Protein AF-A0A4Q3IJC5-F1 (afdb_monomer)

Solvent-accessible surface area (backbone atoms only — not comparable to full-atom values): 8667 Å² total; per-residue (Å²): 120,67,42,82,76,71,72,52,84,83,39,67,46,69,37,67,93,19,54,52,70,57,96,91,36,74,48,54,86,82,50,49,87,72,32,76,29,25,37,24,44,77,55,85,8,51,46,84,46,76,91,74,58,50,56,72,54,31,48,29,20,67,59,51,82,53,52,20,68,56,54,43,48,51,51,50,53,11,54,77,64,74,35,49,65,37,80,45,73,75,27,71,61,52,94,57,57,19,28,44,53,64,26,51,46,49,36,52,51,53,48,65,78,37,53,94,78,45,90,86,75,56,69,62,62,53,46,53,50,51,54,50,52,54,60,70,68,51,75,80,78,77,72,81,75,80,131

Mean predicted aligned error: 5.15 Å

Radius of gyration: 17.82 Å; Cα contacts (8 Å, |Δi|>4): 210; chains: 1; bounding box: 38×37×61 Å

Secondary structure (DSSP, 8-state):
--HHHH------EE-GGG--EETTEE-HHHHGGG-S-EE-S-S--B-S-SSS--TTSB--B---S--HHHHHHHHHHHHHHT--B-B--SEESSSSSEE-HHHHHHHHHHHHHTTTT-----HHHHHHHHHHHHHHHSPPPPPPPP-

Sequence (147 aa):
MLTAIDGRAERTYTAPCGDTQAGGRDYLPGVRAAFVAIKAGSGSGVVEAMDRLDPYAVPVFAPSGVSGAQLIAIVKQAAQQGTMVNFTFHGIGGDYLDVSSQAHEELLRFLAENRRLFWTDTFLNIMRHVRREQARLKPASTPPGIP

pLDDT: mean 92.73, std 9.64, range [51.47, 98.81]

Nearest PDB structures (foldseek):
  3tox-assembly3_F  TM=3.211E-01  e=4.452E+00  Sinorhizobium meliloti 1021

Structure (mmCIF, N/CA/C/O backbone):
data_AF-A0A4Q3IJC5-F1
#
_entry.id   AF-A0A4Q3IJC5-F1
#
loop_
_atom_site.group_PDB
_atom_site.id
_atom_site.type_symbol
_atom_site.label_atom_id
_atom_site.label_alt_id
_atom_site.label_comp_id
_atom_site.label_asym_id
_atom_site.label_entity_id
_atom_site.label_seq_id
_atom_site.pdbx_PDB_ins_code
_atom_site.Cartn_x
_atom_site.Cartn_y
_atom_site.Cartn_z
_atom_site.occupancy
_atom_site.B_iso_or_equiv
_atom_site.auth_seq_id
_atom_site.auth_comp_id
_atom_site.auth_asym_id
_atom_site.auth_atom_id
_atom_site.pdbx_PDB_model_num
ATOM 1 N N . MET A 1 1 ? 19.953 -13.272 0.002 1.00 70.06 1 MET A N 1
ATOM 2 C CA . MET A 1 1 ? 20.140 -13.000 1.445 1.00 70.06 1 MET A CA 1
ATOM 3 C C . MET A 1 1 ? 18.825 -12.957 2.237 1.00 70.06 1 MET A C 1
ATOM 5 O O . MET A 1 1 ? 18.812 -13.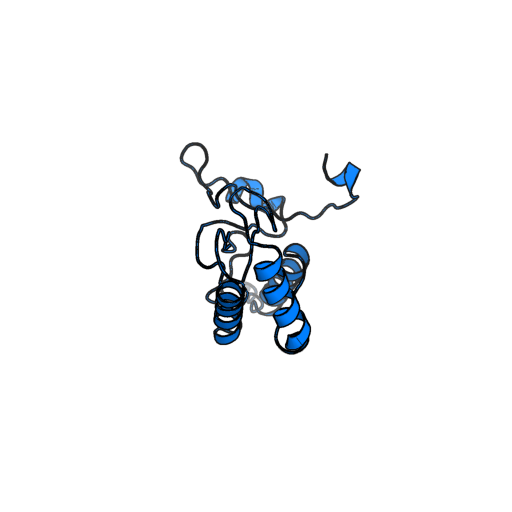511 3.319 1.00 70.06 1 MET A O 1
ATOM 9 N N . LEU A 1 2 ? 17.698 -12.425 1.733 1.00 91.31 2 LEU A N 1
ATOM 10 C CA . LEU A 1 2 ? 16.428 -12.423 2.497 1.00 91.31 2 LEU A CA 1
ATOM 11 C C . LEU A 1 2 ? 15.788 -13.811 2.697 1.00 91.31 2 LEU A C 1
ATOM 13 O O . LEU A 1 2 ? 15.304 -14.110 3.780 1.00 91.31 2 LEU A O 1
ATOM 17 N N . THR A 1 3 ? 15.829 -14.685 1.686 1.00 93.19 3 THR A N 1
ATOM 18 C CA . THR A 1 3 ? 15.249 -16.041 1.773 1.00 93.19 3 THR A CA 1
ATOM 19 C C . THR A 1 3 ? 15.882 -16.894 2.871 1.00 93.19 3 THR A C 1
ATOM 21 O O . THR A 1 3 ? 15.200 -17.721 3.458 1.00 93.19 3 THR A O 1
ATOM 24 N N . ALA A 1 4 ? 17.158 -16.672 3.193 1.00 95.81 4 ALA A N 1
ATOM 25 C CA . ALA A 1 4 ? 17.819 -17.375 4.291 1.00 95.81 4 ALA A CA 1
ATOM 26 C C . ALA A 1 4 ? 17.301 -16.943 5.677 1.00 95.81 4 ALA A C 1
ATOM 28 O O . ALA A 1 4 ? 17.444 -17.695 6.632 1.00 95.81 4 ALA A O 1
ATOM 29 N N . ILE A 1 5 ? 16.710 -15.747 5.786 1.00 96.06 5 ILE A N 1
ATOM 30 C CA . ILE A 1 5 ? 16.216 -15.183 7.049 1.00 96.06 5 ILE A CA 1
ATOM 31 C C . ILE A 1 5 ? 14.780 -15.637 7.325 1.00 96.06 5 ILE A C 1
ATOM 33 O O . ILE A 1 5 ? 14.459 -15.998 8.451 1.00 96.06 5 ILE A O 1
ATOM 37 N N . ASP A 1 6 ? 13.906 -15.613 6.315 1.00 95.12 6 ASP A N 1
ATOM 38 C CA . ASP A 1 6 ? 12.463 -15.832 6.504 1.00 95.12 6 ASP A CA 1
ATOM 39 C C . ASP A 1 6 ? 11.884 -17.016 5.707 1.00 95.12 6 ASP A C 1
ATOM 41 O O . ASP A 1 6 ? 10.679 -17.265 5.768 1.00 95.12 6 ASP A O 1
ATOM 45 N N . GLY A 1 7 ? 12.706 -17.722 4.924 1.00 95.88 7 GLY A N 1
ATOM 46 C CA . GLY A 1 7 ? 12.285 -18.841 4.076 1.00 95.88 7 GLY A CA 1
ATOM 47 C C . GLY A 1 7 ? 11.418 -18.454 2.871 1.00 95.88 7 GLY A C 1
ATOM 48 O O . GLY A 1 7 ? 10.953 -19.333 2.147 1.00 95.88 7 GLY A O 1
ATOM 49 N N . ARG A 1 8 ? 11.170 -17.161 2.618 1.00 94.19 8 ARG A N 1
ATOM 50 C CA . ARG A 1 8 ? 10.243 -16.708 1.568 1.00 94.19 8 ARG A CA 1
ATOM 51 C C . ARG A 1 8 ? 10.957 -16.485 0.237 1.00 94.19 8 ARG A C 1
ATOM 53 O O . ARG A 1 8 ? 11.961 -15.765 0.156 1.00 94.19 8 ARG A O 1
ATOM 60 N N . ALA A 1 9 ? 10.392 -17.062 -0.822 1.00 94.00 9 ALA A N 1
ATOM 61 C CA . ALA A 1 9 ? 10.851 -16.880 -2.200 1.00 94.00 9 ALA A CA 1
ATOM 62 C C . ALA A 1 9 ? 10.170 -15.691 -2.898 1.00 94.00 9 ALA A C 1
ATOM 64 O O . ALA A 1 9 ? 10.814 -14.960 -3.642 1.00 94.00 9 ALA A O 1
ATOM 65 N N . GLU A 1 10 ? 8.884 -15.457 -2.628 1.00 96.38 10 GLU A N 1
ATOM 66 C CA . GLU A 1 10 ? 8.136 -14.353 -3.234 1.00 96.38 10 GLU A CA 1
ATOM 67 C C . GLU A 1 10 ? 8.306 -13.049 -2.459 1.00 96.38 10 GLU A C 1
ATOM 69 O O . GLU A 1 10 ? 8.249 -13.013 -1.225 1.00 96.38 10 GLU A O 1
ATOM 74 N N . ARG A 1 11 ? 8.491 -11.962 -3.210 1.00 96.62 11 ARG A N 1
ATOM 75 C CA . ARG A 1 11 ? 8.746 -10.622 -2.684 1.00 96.62 11 ARG A CA 1
ATOM 76 C C . ARG A 1 11 ? 7.880 -9.594 -3.391 1.00 96.62 11 ARG A C 1
ATOM 78 O O . ARG A 1 11 ? 7.535 -9.752 -4.558 1.00 96.62 11 ARG A O 1
ATOM 85 N N . THR A 1 12 ? 7.578 -8.514 -2.689 1.00 97.44 12 THR A N 1
ATOM 86 C CA . THR A 1 12 ? 7.111 -7.261 -3.287 1.00 97.44 12 THR A CA 1
ATOM 87 C C . THR A 1 12 ? 8.195 -6.211 -3.128 1.00 97.44 12 THR A C 1
ATOM 89 O O . THR A 1 12 ? 9.037 -6.328 -2.237 1.00 97.44 12 THR A O 1
ATOM 92 N N . TYR A 1 13 ? 8.149 -5.179 -3.956 1.00 97.00 13 TYR A N 1
ATOM 93 C CA . TYR A 1 13 ? 9.094 -4.071 -3.902 1.00 97.00 13 TYR A CA 1
ATOM 94 C C . TYR A 1 13 ? 8.361 -2.751 -3.676 1.00 97.00 13 TYR A C 1
ATOM 96 O O . TYR A 1 13 ? 7.233 -2.577 -4.131 1.00 97.00 13 TYR A O 1
ATOM 104 N N . THR A 1 14 ? 9.009 -1.833 -2.971 1.00 95.50 14 THR A N 1
ATOM 105 C CA . THR A 1 14 ? 8.565 -0.447 -2.831 1.00 95.50 14 THR A CA 1
ATOM 106 C C . THR A 1 14 ? 9.698 0.416 -3.352 1.00 95.50 14 THR A C 1
ATOM 108 O O . THR A 1 14 ? 10.795 0.374 -2.794 1.00 95.50 14 THR A O 1
ATOM 111 N N . ALA A 1 15 ? 9.439 1.160 -4.423 1.00 95.12 15 ALA A N 1
ATOM 112 C CA . ALA A 1 15 ? 10.394 2.104 -4.978 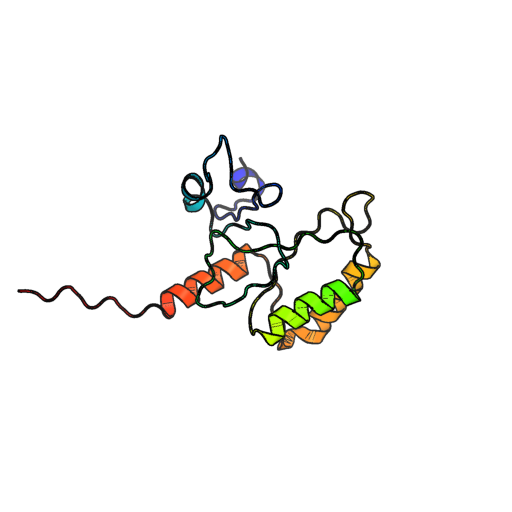1.00 95.12 15 ALA A CA 1
ATOM 113 C C . ALA A 1 15 ? 10.762 3.164 -3.917 1.00 95.12 15 ALA A C 1
ATOM 115 O O . ALA A 1 15 ? 9.854 3.745 -3.309 1.00 95.12 15 ALA A O 1
ATOM 116 N N . PRO A 1 16 ? 12.058 3.421 -3.654 1.00 90.75 16 PRO A N 1
ATOM 117 C CA . PRO A 1 16 ? 12.486 4.471 -2.736 1.00 90.75 16 PRO A CA 1
ATOM 118 C C . PRO A 1 16 ? 11.906 5.820 -3.157 1.00 90.75 16 PRO A C 1
ATOM 120 O O . PRO A 1 16 ? 11.994 6.186 -4.324 1.00 90.75 16 PRO A O 1
ATOM 123 N N . CYS A 1 17 ? 11.276 6.540 -2.226 1.00 88.44 17 CYS A N 1
ATOM 124 C CA . CYS A 1 17 ? 10.577 7.805 -2.502 1.00 88.44 17 CYS A CA 1
ATOM 125 C C . CYS A 1 17 ? 9.484 7.719 -3.592 1.00 88.44 17 CYS A C 1
ATOM 127 O O . CYS A 1 17 ? 9.049 8.749 -4.097 1.00 88.44 17 CYS A O 1
ATOM 129 N N . GLY A 1 18 ? 9.062 6.510 -3.985 1.00 91.25 18 GLY A N 1
ATOM 130 C CA . GLY A 1 18 ? 8.218 6.293 -5.161 1.00 91.25 18 GLY A CA 1
ATOM 131 C C . GLY A 1 18 ? 8.939 6.484 -6.504 1.00 91.25 18 GLY A C 1
ATOM 132 O O . GLY A 1 18 ? 8.304 6.334 -7.546 1.00 91.25 18 GLY A O 1
ATOM 133 N N . ASP A 1 19 ? 10.239 6.786 -6.512 1.00 92.69 19 ASP A N 1
ATOM 134 C CA . ASP A 1 19 ? 10.989 7.132 -7.718 1.00 92.69 19 ASP A CA 1
ATOM 135 C C .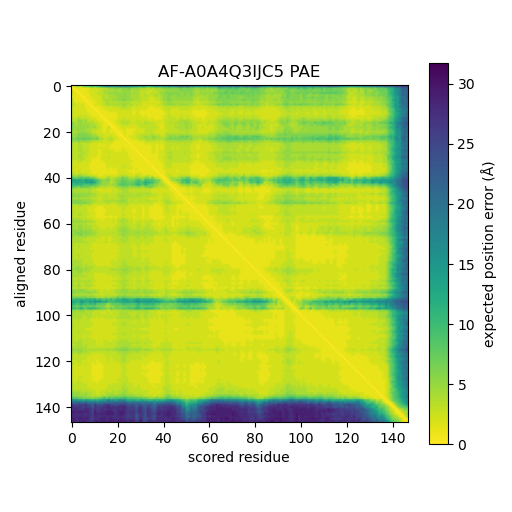 ASP A 1 19 ? 11.409 5.889 -8.516 1.00 92.69 19 ASP A C 1
ATOM 137 O O . ASP A 1 19 ? 11.902 4.886 -7.988 1.00 92.69 19 ASP A O 1
ATOM 141 N N . THR A 1 20 ? 11.210 5.975 -9.824 1.00 94.88 20 THR A N 1
ATOM 142 C CA . THR A 1 20 ? 11.509 4.924 -10.799 1.00 94.88 20 THR A CA 1
ATOM 143 C C . THR A 1 20 ? 12.756 5.232 -11.617 1.00 94.88 20 THR A C 1
ATOM 145 O O . THR A 1 20 ? 13.208 4.374 -12.370 1.00 94.88 20 THR A O 1
ATOM 148 N N . GLN A 1 21 ? 13.338 6.426 -11.480 1.00 95.81 21 GLN A N 1
ATOM 149 C CA . GLN A 1 21 ? 14.476 6.853 -12.280 1.00 95.81 21 GLN A CA 1
ATOM 150 C C . GLN A 1 21 ? 15.807 6.529 -11.596 1.00 95.81 21 GLN A C 1
ATOM 152 O O . GLN A 1 21 ? 16.070 6.916 -10.462 1.00 95.81 21 GLN A O 1
ATOM 157 N N . ALA A 1 22 ? 16.698 5.858 -12.324 1.00 93.50 22 ALA A N 1
ATOM 158 C CA . ALA A 1 22 ? 18.087 5.655 -11.927 1.00 93.50 22 ALA A CA 1
ATOM 159 C C . ALA A 1 22 ? 19.002 5.893 -13.134 1.00 93.50 22 ALA A C 1
ATOM 161 O O . ALA A 1 22 ? 18.893 5.223 -14.162 1.00 93.50 22 ALA A O 1
ATOM 162 N N . GLY A 1 23 ? 19.894 6.885 -13.037 1.00 93.56 23 GLY A N 1
ATOM 163 C CA . GLY A 1 23 ? 20.750 7.280 -14.163 1.00 93.56 23 GLY A CA 1
ATOM 164 C C . GLY A 1 23 ? 19.957 7.732 -15.399 1.00 93.56 23 GLY A C 1
ATOM 165 O O . GLY A 1 23 ? 20.346 7.414 -16.520 1.00 93.56 23 GLY A O 1
ATOM 166 N N . GLY A 1 24 ? 18.823 8.414 -15.190 1.00 94.12 24 GLY A N 1
ATOM 167 C CA . GLY A 1 24 ? 17.959 8.940 -16.256 1.00 94.12 24 GLY A CA 1
ATOM 168 C C . GLY A 1 24 ? 17.116 7.894 -16.992 1.00 94.12 24 GLY A C 1
ATOM 169 O O . GLY A 1 24 ? 16.653 8.165 -18.098 1.00 94.12 24 GLY A O 1
ATOM 170 N N . ARG A 1 25 ? 16.958 6.689 -16.431 1.00 96.19 25 ARG A N 1
ATOM 171 C CA . ARG A 1 25 ? 16.137 5.619 -17.011 1.00 96.19 25 ARG A CA 1
ATOM 172 C C . ARG A 1 25 ? 15.236 4.990 -15.962 1.00 96.19 25 ARG A C 1
ATOM 174 O O . ARG A 1 25 ? 15.646 4.838 -14.812 1.00 96.19 25 ARG A O 1
ATOM 181 N N . ASP A 1 26 ? 14.062 4.551 -16.402 1.00 95.81 26 ASP A N 1
ATOM 182 C CA . ASP A 1 26 ? 13.181 3.715 -15.592 1.00 95.81 26 ASP A CA 1
ATOM 183 C C . ASP A 1 26 ? 13.830 2.343 -15.340 1.00 95.81 26 ASP A C 1
ATOM 185 O O . ASP A 1 26 ? 14.143 1.609 -16.284 1.00 95.81 26 ASP A O 1
ATOM 189 N N . TYR A 1 27 ? 14.054 2.002 -14.069 1.00 96.00 27 TYR A N 1
ATOM 190 C CA . TYR A 1 27 ? 14.654 0.724 -13.675 1.00 96.00 27 TYR A CA 1
ATOM 191 C C . TYR A 1 27 ? 13.623 -0.378 -13.391 1.00 96.00 27 TYR A C 1
ATOM 193 O O . TYR A 1 27 ? 14.005 -1.553 -13.321 1.00 96.00 27 TYR A O 1
ATOM 201 N N . LEU A 1 28 ? 12.329 -0.057 -13.253 1.00 96.19 28 LEU A N 1
ATOM 202 C CA . LEU A 1 28 ? 11.304 -1.044 -12.895 1.00 96.19 28 LEU A CA 1
ATOM 203 C C . LEU A 1 28 ? 11.195 -2.202 -13.900 1.00 96.19 28 LEU A C 1
ATOM 205 O O . LEU A 1 28 ? 11.140 -3.355 -13.452 1.00 96.19 28 LEU A O 1
ATOM 209 N N . PRO A 1 29 ? 11.244 -1.985 -15.234 1.00 96.69 29 PRO A N 1
ATOM 210 C CA . PRO A 1 29 ? 11.218 -3.080 -16.203 1.00 96.69 29 PRO A CA 1
ATOM 211 C C . PRO A 1 29 ? 12.350 -4.097 -16.011 1.00 96.69 29 PRO A C 1
ATOM 213 O O . PRO A 1 29 ? 12.143 -5.285 -16.262 1.00 96.69 29 PRO A O 1
ATOM 216 N N . GLY A 1 30 ? 13.517 -3.649 -15.535 1.00 96.31 30 GLY A N 1
ATOM 217 C CA . GLY A 1 30 ? 14.685 -4.498 -15.296 1.00 96.31 30 GLY A CA 1
ATOM 218 C C . GLY A 1 30 ? 14.582 -5.366 -14.040 1.00 96.31 30 GLY A C 1
ATOM 219 O O . GLY A 1 30 ? 15.248 -6.394 -13.960 1.00 96.31 30 GLY A O 1
ATOM 220 N N . VAL A 1 31 ? 13.736 -4.992 -13.072 1.00 95.81 31 VAL A N 1
ATOM 221 C CA . VAL A 1 31 ? 13.632 -5.692 -11.777 1.00 95.81 31 VAL A CA 1
ATOM 222 C C . VAL A 1 31 ? 12.279 -6.358 -11.538 1.00 95.81 31 VAL A C 1
ATOM 224 O O . VAL A 1 31 ? 12.183 -7.249 -10.696 1.00 95.81 31 VAL A O 1
ATOM 227 N N . ARG A 1 32 ? 11.226 -5.986 -12.281 1.00 96.69 32 ARG A N 1
ATOM 228 C CA . ARG A 1 32 ? 9.848 -6.450 -12.032 1.00 96.69 32 ARG A CA 1
ATOM 229 C C . ARG A 1 32 ? 9.674 -7.968 -12.015 1.00 96.69 32 ARG A C 1
ATOM 231 O O . ARG A 1 32 ? 8.824 -8.465 -11.287 1.00 96.69 32 ARG A O 1
ATOM 238 N N . ALA A 1 33 ? 10.491 -8.712 -12.762 1.00 96.19 33 ALA A N 1
ATOM 239 C CA . ALA A 1 33 ? 10.435 -10.174 -12.790 1.00 96.19 33 ALA A CA 1
ATOM 240 C C . ALA A 1 33 ? 10.821 -10.825 -11.446 1.00 96.19 33 ALA A C 1
ATOM 242 O O . ALA A 1 33 ? 10.405 -11.949 -11.176 1.00 96.19 33 ALA A O 1
ATOM 243 N N . ALA A 1 34 ? 11.573 -10.123 -10.590 1.00 96.25 34 ALA A N 1
ATOM 244 C CA . ALA A 1 34 ? 11.952 -10.598 -9.260 1.00 96.25 34 ALA A CA 1
ATOM 245 C C . ALA A 1 34 ? 10.850 -10.397 -8.203 1.00 96.25 34 ALA A C 1
ATOM 247 O O . ALA A 1 34 ? 10.994 -10.856 -7.067 1.00 96.25 34 ALA A O 1
ATOM 248 N N . PHE A 1 35 ? 9.757 -9.709 -8.551 1.00 97.69 35 PHE A N 1
ATOM 249 C CA . PHE A 1 35 ? 8.716 -9.318 -7.609 1.00 97.69 35 PHE A CA 1
ATOM 250 C C . PHE A 1 35 ? 7.325 -9.740 -8.080 1.00 97.69 35 PHE A C 1
ATOM 252 O O . PHE A 1 35 ? 7.001 -9.770 -9.266 1.00 97.69 35 PHE A O 1
ATOM 259 N N . VAL A 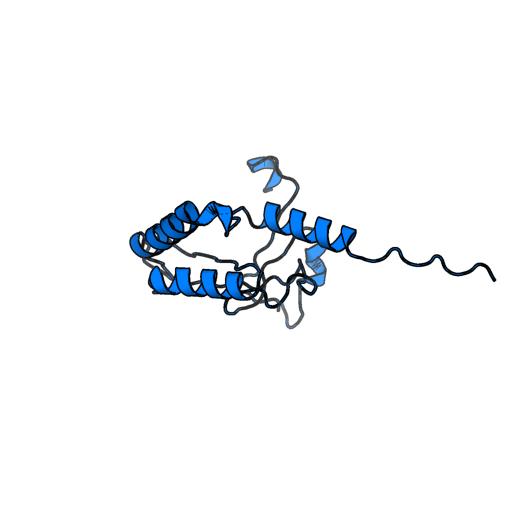1 36 ? 6.456 -10.037 -7.119 1.00 97.88 36 VAL A N 1
ATOM 260 C CA . VAL A 1 36 ? 5.037 -10.293 -7.382 1.00 97.88 36 VAL A CA 1
ATOM 261 C C . VAL A 1 36 ? 4.328 -9.010 -7.802 1.00 97.88 36 VAL A C 1
ATOM 263 O O . VAL A 1 36 ? 3.460 -9.070 -8.675 1.00 97.88 36 VAL A O 1
ATOM 266 N N . ALA A 1 37 ? 4.709 -7.890 -7.181 1.00 98.12 37 ALA A N 1
ATOM 267 C CA . ALA A 1 37 ? 4.187 -6.553 -7.423 1.00 98.12 37 ALA A CA 1
ATOM 268 C C . ALA A 1 37 ? 5.138 -5.469 -6.891 1.00 98.12 37 ALA A C 1
ATOM 270 O O . ALA A 1 37 ? 5.971 -5.735 -6.013 1.00 98.12 37 ALA A O 1
ATOM 271 N N . ILE A 1 38 ? 4.977 -4.250 -7.403 1.00 98.00 38 ILE A N 1
ATOM 272 C CA . ILE A 1 38 ? 5.776 -3.073 -7.057 1.00 98.00 38 ILE A CA 1
ATOM 273 C C . ILE A 1 38 ? 4.843 -1.927 -6.648 1.00 98.00 38 ILE A C 1
ATOM 275 O O . ILE A 1 38 ? 3.876 -1.634 -7.349 1.00 98.00 38 ILE A O 1
ATOM 279 N N . LYS A 1 39 ? 5.162 -1.263 -5.532 1.00 96.69 39 LYS A N 1
ATOM 280 C CA . LYS A 1 39 ? 4.649 0.074 -5.219 1.00 96.69 39 LYS A CA 1
ATOM 281 C C . LYS A 1 39 ? 5.583 1.114 -5.832 1.00 96.69 39 LYS A C 1
ATOM 283 O O . LYS A 1 39 ? 6.785 1.064 -5.559 1.00 96.69 39 LYS A O 1
ATOM 288 N N . ALA A 1 40 ? 5.050 2.035 -6.621 1.00 94.75 40 ALA A N 1
ATOM 289 C CA . ALA A 1 40 ? 5.818 3.106 -7.245 1.00 94.75 40 ALA A CA 1
ATOM 290 C C . ALA A 1 40 ? 4.963 4.359 -7.442 1.00 94.75 40 ALA A C 1
ATOM 292 O O . ALA A 1 40 ? 3.734 4.305 -7.404 1.00 94.75 40 ALA A O 1
ATOM 293 N N . GLY A 1 41 ? 5.638 5.483 -7.664 1.00 86.25 41 GLY A N 1
ATOM 294 C CA . GLY A 1 41 ? 5.027 6.796 -7.758 1.00 86.25 41 GLY A CA 1
ATOM 295 C C . GLY A 1 41 ? 4.644 7.387 -6.402 1.00 86.25 41 GLY A C 1
ATOM 296 O O . GLY A 1 41 ? 4.705 6.738 -5.356 1.00 86.25 41 GLY A O 1
ATOM 297 N N . SER A 1 42 ? 4.223 8.644 -6.466 1.00 76.19 42 SER A N 1
ATOM 298 C CA . SER A 1 42 ? 3.698 9.421 -5.346 1.00 76.19 42 SER A CA 1
ATOM 299 C C . SER A 1 42 ? 2.272 9.844 -5.679 1.00 76.19 42 SER A C 1
ATOM 301 O O . SER A 1 42 ? 1.979 10.188 -6.822 1.00 76.19 42 SER A O 1
ATOM 303 N N . GLY A 1 43 ? 1.370 9.820 -4.702 1.00 81.06 43 GLY A N 1
ATOM 304 C CA . GLY A 1 43 ? -0.018 10.225 -4.916 1.00 81.06 43 GLY A CA 1
ATOM 305 C C . GLY A 1 43 ? -0.912 9.885 -3.732 1.00 81.06 43 GLY A C 1
ATOM 306 O O . GLY A 1 43 ? -0.429 9.572 -2.648 1.00 81.06 43 GLY A O 1
ATOM 307 N N . SER A 1 44 ? -2.229 9.911 -3.944 1.00 84.88 44 SER A N 1
ATOM 308 C CA . SER A 1 44 ? -3.228 9.592 -2.909 1.00 84.88 44 SER A CA 1
ATOM 309 C C . SER A 1 44 ? -3.199 8.131 -2.447 1.00 84.88 44 SER A C 1
ATOM 311 O O . SER A 1 44 ? -3.896 7.775 -1.499 1.00 84.88 44 SER A O 1
ATOM 313 N N . GLY A 1 45 ? -2.436 7.264 -3.126 1.00 90.88 45 GLY A N 1
ATOM 314 C CA . GLY A 1 45 ? -2.388 5.823 -2.876 1.00 90.88 45 GLY A CA 1
ATOM 315 C C . GLY A 1 45 ? -3.667 5.079 -3.259 1.00 90.88 45 GLY A C 1
ATOM 316 O O . GLY A 1 45 ? -3.685 3.853 -3.166 1.00 90.88 45 GLY A O 1
ATOM 317 N N . VAL A 1 46 ? -4.717 5.795 -3.674 1.00 96.06 46 VAL A N 1
ATOM 318 C CA . VAL A 1 46 ? -5.988 5.238 -4.139 1.00 96.06 46 VAL A CA 1
ATOM 319 C C . VAL A 1 46 ? -5.820 4.781 -5.582 1.00 96.06 46 VAL A C 1
ATOM 321 O O . VAL A 1 46 ? -5.363 5.537 -6.437 1.00 96.06 46 VAL A O 1
ATOM 324 N N . VAL A 1 47 ? -6.187 3.534 -5.850 1.00 95.69 47 VAL A N 1
ATOM 325 C CA . VAL A 1 47 ? -6.246 2.981 -7.203 1.00 95.69 47 VAL A CA 1
ATOM 326 C C . VAL A 1 47 ? -7.498 3.505 -7.896 1.00 95.69 47 VAL A C 1
ATOM 328 O O . VAL A 1 47 ? -8.586 3.380 -7.351 1.00 95.69 47 VAL A O 1
ATOM 331 N N . GLU A 1 48 ? -7.361 4.047 -9.104 1.00 93.44 48 GLU A N 1
ATOM 332 C CA . GLU A 1 48 ? -8.497 4.608 -9.853 1.00 93.44 48 GLU A CA 1
ATOM 333 C C . GLU A 1 48 ? -9.455 3.531 -10.378 1.00 93.44 48 GLU A C 1
ATOM 335 O O . GLU A 1 48 ? -10.670 3.708 -10.349 1.00 93.44 48 GLU A O 1
ATOM 340 N N . ALA A 1 49 ? -8.914 2.409 -10.866 1.00 93.38 49 ALA A N 1
ATOM 341 C CA . ALA A 1 49 ? -9.698 1.301 -11.399 1.00 93.38 49 ALA A CA 1
ATOM 342 C C . ALA A 1 49 ? -8.931 -0.029 -11.293 1.00 93.38 49 ALA A C 1
ATOM 344 O O . ALA A 1 49 ? -7.753 -0.115 -11.646 1.00 93.38 49 ALA A O 1
ATOM 345 N N . MET A 1 50 ? -9.597 -1.082 -10.808 1.00 94.44 50 MET A N 1
ATOM 346 C CA . MET A 1 50 ? -8.963 -2.390 -10.565 1.00 94.44 50 MET A CA 1
ATOM 347 C C . MET A 1 50 ? -8.657 -3.177 -11.850 1.00 94.44 50 MET A C 1
ATOM 349 O O . MET A 1 50 ? -7.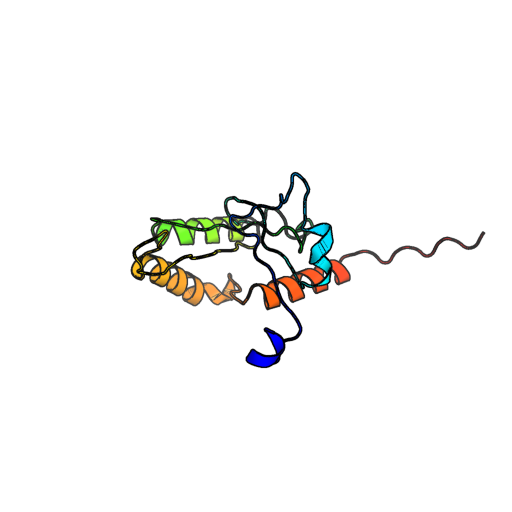715 -3.971 -11.879 1.00 94.44 50 MET A O 1
ATOM 353 N N . ASP A 1 51 ? -9.430 -2.964 -12.914 1.00 90.69 51 ASP A N 1
ATOM 354 C CA . ASP A 1 51 ? -9.262 -3.611 -14.223 1.00 90.69 51 ASP A CA 1
ATOM 355 C C . ASP A 1 51 ? -8.011 -3.119 -14.970 1.00 90.69 51 ASP A C 1
ATOM 357 O O . ASP A 1 51 ? -7.402 -3.875 -15.727 1.00 90.69 51 ASP A O 1
ATOM 361 N N . ARG A 1 52 ? -7.602 -1.871 -14.717 1.00 90.12 52 ARG A N 1
ATOM 362 C CA . ARG A 1 52 ? -6.433 -1.214 -15.324 1.00 90.12 52 ARG A CA 1
ATOM 363 C C . ARG A 1 52 ? -5.214 -1.153 -14.412 1.00 90.12 52 ARG A C 1
ATOM 365 O O . ARG A 1 52 ? -4.176 -0.654 -14.837 1.00 90.12 52 ARG A O 1
ATOM 372 N N . LEU A 1 53 ? -5.329 -1.630 -13.173 1.00 95.12 53 LEU A N 1
ATOM 373 C CA . LEU A 1 53 ? -4.231 -1.600 -12.216 1.00 95.12 53 LEU A CA 1
ATOM 374 C C . LEU A 1 53 ? -3.027 -2.376 -12.760 1.00 95.12 53 LEU A C 1
ATOM 376 O O . LEU A 1 53 ? -3.107 -3.593 -12.934 1.00 95.12 53 LEU A O 1
ATOM 380 N N . ASP A 1 54 ? -1.903 -1.688 -12.967 1.00 95.38 54 ASP A N 1
ATOM 381 C CA . ASP A 1 54 ? -0.618 -2.330 -13.236 1.00 95.38 54 ASP A CA 1
ATOM 382 C C . ASP A 1 54 ? -0.019 -2.853 -11.917 1.00 95.38 54 ASP A C 1
ATOM 384 O O . ASP A 1 54 ? 0.344 -2.052 -11.047 1.00 9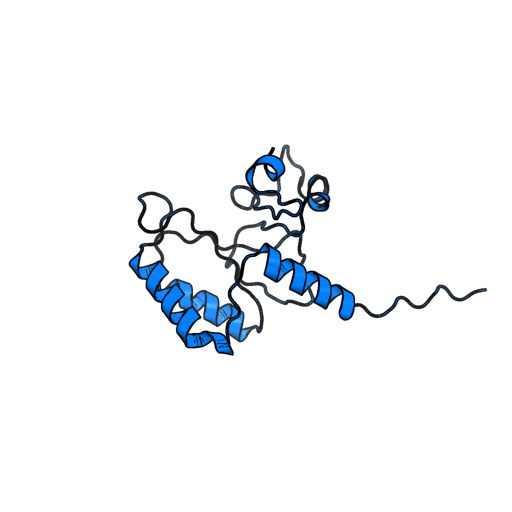5.38 54 ASP A O 1
ATOM 388 N N . PRO A 1 55 ? 0.142 -4.182 -11.742 1.00 96.56 55 PRO A N 1
AT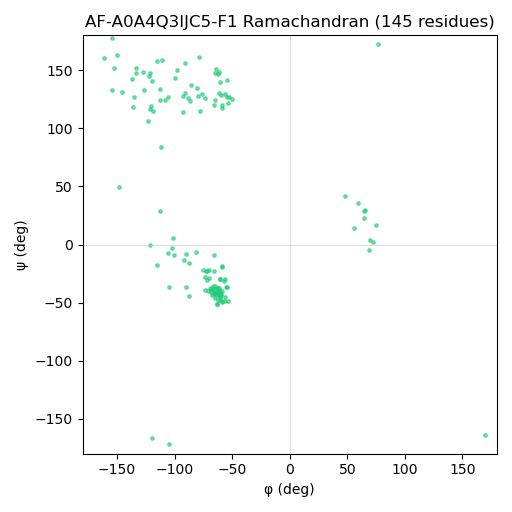OM 389 C CA . PRO A 1 55 ? 0.769 -4.746 -10.551 1.00 96.56 55 PRO A CA 1
ATOM 390 C C . PRO A 1 55 ? 2.201 -4.266 -10.305 1.00 96.56 55 PRO A C 1
ATOM 392 O O . PRO A 1 55 ? 2.716 -4.427 -9.197 1.00 96.56 55 PRO A O 1
ATOM 395 N N . TYR A 1 56 ? 2.862 -3.719 -11.323 1.00 96.81 56 TYR A N 1
ATOM 396 C CA . TYR A 1 56 ? 4.245 -3.262 -11.269 1.00 96.81 56 TYR A CA 1
ATOM 397 C C . TYR A 1 56 ? 4.391 -1.741 -11.126 1.00 96.81 56 TYR A C 1
ATOM 399 O O . TYR A 1 56 ? 5.517 -1.249 -11.127 1.00 96.81 56 TYR A O 1
ATOM 407 N N . ALA A 1 57 ? 3.286 -1.017 -10.944 1.00 95.31 57 ALA A N 1
ATOM 408 C CA . ALA A 1 57 ? 3.274 0.422 -10.695 1.00 95.31 57 ALA A CA 1
ATOM 409 C C . ALA A 1 57 ? 2.092 0.823 -9.791 1.00 95.31 57 ALA A C 1
ATOM 411 O O . ALA A 1 57 ? 1.321 1.727 -10.107 1.00 95.31 57 ALA A O 1
ATOM 412 N N . VAL A 1 58 ? 1.912 0.124 -8.664 1.00 96.69 58 VAL A N 1
ATOM 413 C CA . VAL A 1 58 ? 0.792 0.395 -7.750 1.00 96.69 58 VAL A CA 1
ATOM 414 C C . VAL A 1 58 ? 1.047 1.704 -6.988 1.00 96.69 58 VAL A C 1
ATOM 416 O O . VAL A 1 58 ? 2.085 1.801 -6.323 1.00 96.69 58 VAL A O 1
ATOM 419 N N . PRO A 1 59 ? 0.118 2.681 -7.014 1.00 94.56 59 PRO A N 1
ATOM 420 C CA . PRO A 1 59 ? 0.289 3.934 -6.291 1.00 94.56 59 PRO A CA 1
ATOM 421 C C . PRO A 1 59 ? 0.333 3.696 -4.781 1.00 94.56 59 PRO A C 1
ATOM 423 O O . PRO A 1 59 ? -0.270 2.760 -4.246 1.00 94.56 59 PRO A O 1
ATOM 426 N N . VAL A 1 60 ? 1.041 4.573 -4.076 1.00 93.75 60 VAL A N 1
ATOM 427 C CA . VAL A 1 60 ? 1.180 4.516 -2.623 1.00 93.75 60 VAL A CA 1
ATOM 428 C C . VAL A 1 60 ? 1.052 5.904 -2.020 1.00 93.75 60 VAL A C 1
ATOM 430 O O . VAL A 1 60 ? 1.531 6.886 -2.584 1.00 93.75 60 VAL A O 1
ATOM 433 N N . PHE A 1 61 ? 0.405 5.972 -0.862 1.00 94.94 61 PHE A N 1
ATOM 434 C CA . PHE A 1 61 ? 0.391 7.162 -0.030 1.00 94.94 61 PHE A CA 1
ATOM 435 C C . PHE A 1 61 ? 1.292 6.946 1.176 1.00 94.94 61 PHE A C 1
ATOM 437 O O . PHE A 1 61 ? 1.144 5.960 1.902 1.00 94.94 61 PHE A O 1
ATOM 444 N N . ALA A 1 62 ? 2.219 7.872 1.390 1.00 93.88 62 ALA A N 1
ATOM 445 C CA . ALA A 1 62 ? 3.111 7.859 2.536 1.00 93.88 62 ALA A CA 1
ATOM 446 C C . ALA A 1 62 ? 2.772 9.035 3.468 1.00 93.88 62 ALA A C 1
ATOM 448 O O . ALA A 1 62 ? 3.346 10.115 3.316 1.00 93.88 62 ALA A O 1
ATOM 449 N N . PRO A 1 63 ? 1.779 8.877 4.364 1.00 93.44 63 PRO A N 1
ATOM 450 C CA . PRO A 1 63 ? 1.307 9.963 5.215 1.00 93.44 63 PRO A CA 1
ATOM 451 C C . PRO A 1 63 ? 2.371 10.443 6.206 1.00 93.44 63 PRO A C 1
ATOM 453 O O . PRO A 1 63 ? 3.148 9.646 6.725 1.00 93.44 63 PRO A O 1
ATOM 456 N N . SER A 1 64 ? 2.321 11.738 6.518 1.00 94.62 64 SER A N 1
ATOM 457 C CA . SER A 1 64 ? 3.073 12.383 7.596 1.00 94.62 64 SER A CA 1
ATOM 458 C C . SER A 1 64 ? 2.220 13.506 8.185 1.00 94.62 64 SER A C 1
ATOM 460 O O . SER A 1 64 ? 1.674 14.308 7.427 1.00 94.62 64 SER A O 1
ATOM 462 N N . GLY A 1 65 ? 2.092 13.574 9.513 1.00 93.75 65 GLY A N 1
ATOM 463 C CA . GLY A 1 65 ? 1.356 14.646 10.202 1.00 93.75 65 GLY A CA 1
ATOM 464 C C . GLY A 1 65 ? -0.155 14.695 9.919 1.00 93.75 65 GLY A C 1
ATOM 465 O O . GLY A 1 65 ? -0.773 15.748 10.058 1.00 93.75 65 GLY A O 1
ATOM 466 N N . VAL A 1 66 ? -0.758 13.579 9.493 1.00 95.81 66 VAL A N 1
ATOM 467 C CA . VAL A 1 66 ? -2.202 13.476 9.208 1.00 95.81 66 VAL A CA 1
ATOM 468 C C . VAL A 1 66 ? -2.967 12.872 10.389 1.00 95.81 66 VAL A C 1
ATOM 470 O O . VAL A 1 66 ? -2.450 12.030 11.122 1.00 95.81 66 VAL A O 1
ATOM 473 N N . SER A 1 67 ? -4.227 13.268 10.549 1.00 98.06 67 SER A N 1
ATOM 474 C CA . SER A 1 67 ? -5.142 12.710 11.556 1.00 98.06 67 SER A CA 1
ATOM 475 C C . SER A 1 67 ? -5.733 11.358 11.137 1.00 98.06 67 SER A C 1
ATOM 477 O O . SER A 1 67 ? -5.795 11.030 9.948 1.00 98.06 67 SER A O 1
ATOM 479 N N . GLY A 1 68 ? -6.257 10.592 12.102 1.00 98.44 68 GLY A N 1
ATOM 480 C CA . GLY A 1 68 ? -6.958 9.337 11.815 1.00 98.44 68 GLY A CA 1
ATOM 481 C C . GLY A 1 68 ? -8.199 9.553 10.949 1.00 98.44 68 GLY A C 1
ATOM 482 O O . GLY A 1 68 ? -8.435 8.802 10.004 1.00 98.44 68 GLY A O 1
ATOM 483 N N . ALA A 1 69 ? -8.931 10.651 11.165 1.00 98.69 69 ALA A N 1
ATOM 484 C CA . ALA A 1 69 ? -10.049 11.047 10.309 1.00 98.69 69 ALA A CA 1
ATOM 485 C C . ALA A 1 69 ? -9.637 11.256 8.837 1.00 98.69 69 ALA A C 1
ATOM 487 O O . ALA A 1 69 ? -10.357 10.826 7.934 1.00 98.69 69 ALA A O 1
ATOM 488 N N . GLN A 1 70 ? -8.470 11.861 8.580 1.00 98.31 70 GLN A N 1
ATOM 489 C CA . GLN A 1 70 ? -7.938 12.019 7.220 1.00 98.31 70 GLN A CA 1
ATOM 490 C C . GLN A 1 70 ? -7.532 10.672 6.609 1.00 98.31 70 GLN A C 1
ATOM 492 O O . GLN A 1 70 ? -7.857 10.413 5.452 1.00 98.31 70 GLN A O 1
ATOM 497 N N . LEU A 1 71 ? -6.900 9.779 7.378 1.00 98.50 71 LEU A N 1
ATOM 498 C CA . LEU A 1 71 ? -6.579 8.422 6.913 1.00 98.50 71 LEU A CA 1
ATOM 499 C C . LEU A 1 71 ? -7.847 7.638 6.534 1.00 98.50 71 LEU A C 1
ATOM 501 O O . LEU A 1 71 ? -7.914 7.026 5.466 1.00 98.50 71 LEU A O 1
ATOM 505 N N . ILE A 1 72 ? -8.880 7.706 7.376 1.00 98.69 72 ILE A N 1
ATOM 506 C CA . ILE A 1 72 ? -10.184 7.074 7.135 1.00 98.69 72 ILE A CA 1
ATOM 507 C C . ILE A 1 72 ? -10.865 7.670 5.897 1.00 98.69 72 ILE A C 1
ATOM 509 O O . ILE A 1 72 ? -11.496 6.936 5.136 1.00 98.69 72 ILE A O 1
ATOM 513 N N . ALA A 1 73 ? -10.744 8.979 5.662 1.00 98.44 73 ALA A N 1
ATOM 514 C CA . ALA A 1 73 ? -11.307 9.617 4.474 1.00 98.44 73 ALA A CA 1
ATOM 515 C C . ALA A 1 73 ? -10.708 9.046 3.177 1.00 98.44 73 ALA A C 1
ATOM 517 O O . ALA A 1 73 ? -11.455 8.758 2.243 1.00 98.44 73 ALA A O 1
ATOM 518 N N . ILE A 1 74 ? -9.397 8.787 3.143 1.00 98.00 74 ILE A N 1
ATOM 519 C CA . ILE A 1 74 ? -8.729 8.170 1.984 1.00 98.00 74 ILE A CA 1
ATOM 520 C C . ILE A 1 74 ? -9.218 6.726 1.779 1.00 98.00 74 ILE A C 1
ATOM 522 O O . ILE A 1 74 ? -9.516 6.321 0.655 1.00 98.00 74 ILE A O 1
ATOM 526 N N . VAL A 1 75 ? -9.383 5.953 2.858 1.00 98.38 75 VAL A N 1
ATOM 527 C CA . VAL A 1 75 ? -9.977 4.604 2.779 1.00 98.38 75 VAL A CA 1
ATOM 528 C C . VAL A 1 75 ? -11.397 4.652 2.206 1.00 98.38 75 VAL A C 1
ATOM 530 O O . VAL A 1 75 ? -11.750 3.852 1.338 1.00 98.38 75 VAL A O 1
ATOM 533 N N . LYS A 1 76 ? -12.216 5.609 2.655 1.00 98.31 76 LYS A N 1
ATOM 534 C CA . LYS A 1 76 ? -13.580 5.803 2.144 1.00 98.31 76 LYS A CA 1
ATOM 535 C C . LYS A 1 76 ? -13.593 6.221 0.673 1.00 98.31 76 LYS A C 1
ATOM 537 O O . LYS A 1 76 ? -14.474 5.770 -0.053 1.00 98.31 76 LYS A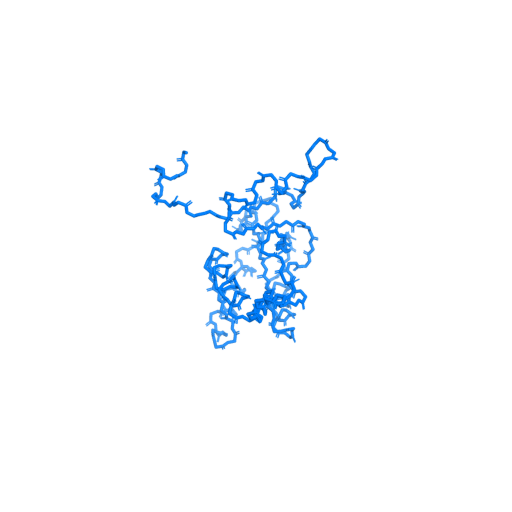 O 1
ATOM 542 N N . GLN A 1 77 ? -12.624 7.017 0.224 1.00 97.75 77 GLN A N 1
ATOM 543 C CA . GLN A 1 77 ? -12.474 7.369 -1.188 1.00 97.75 77 GLN A CA 1
ATOM 544 C C . GLN A 1 77 ? -12.236 6.123 -2.055 1.00 97.75 77 GLN A C 1
ATOM 546 O O . GLN A 1 77 ? -12.905 5.962 -3.072 1.00 97.75 77 GLN A O 1
ATOM 551 N N . ALA A 1 78 ? -11.359 5.207 -1.632 1.00 97.50 78 ALA A N 1
ATOM 552 C CA . ALA A 1 78 ? -11.160 3.938 -2.338 1.00 97.50 78 ALA A CA 1
ATOM 553 C C . ALA A 1 78 ? -12.438 3.077 -2.351 1.00 97.50 78 ALA A C 1
ATOM 555 O O . ALA A 1 78 ? -12.817 2.540 -3.390 1.00 97.50 78 ALA A O 1
ATOM 556 N N . ALA A 1 79 ? -13.169 3.005 -1.232 1.00 97.69 79 ALA A N 1
ATOM 557 C CA . ALA A 1 79 ? -14.441 2.276 -1.181 1.00 97.69 79 ALA A CA 1
ATOM 558 C C . ALA A 1 79 ? -15.506 2.842 -2.127 1.00 97.69 79 ALA A C 1
ATOM 560 O O . ALA A 1 79 ? -16.216 2.068 -2.763 1.00 97.69 79 ALA A O 1
ATOM 561 N N . GLN A 1 80 ? -15.612 4.168 -2.254 1.00 97.12 80 GLN A N 1
ATOM 562 C CA . GLN A 1 80 ? -16.546 4.803 -3.194 1.00 97.12 80 GLN A CA 1
ATOM 563 C C . GLN A 1 80 ? -16.264 4.415 -4.649 1.00 97.12 80 GLN A C 1
ATOM 565 O O . GLN A 1 80 ? -17.187 4.364 -5.457 1.00 97.12 80 GLN A O 1
ATOM 570 N N . GLN A 1 81 ? -15.004 4.125 -4.973 1.00 95.44 81 GLN A N 1
ATOM 571 C CA . GLN A 1 81 ? -14.579 3.687 -6.300 1.00 95.44 81 GLN A CA 1
ATOM 572 C C . GLN A 1 81 ? -14.628 2.157 -6.461 1.00 95.44 81 GLN A C 1
ATOM 574 O O . GLN A 1 81 ? -14.445 1.649 -7.563 1.00 95.44 81 GLN A O 1
ATOM 579 N N . GLY A 1 82 ? -14.878 1.406 -5.381 1.00 96.00 82 GLY A N 1
ATOM 580 C CA . GLY A 1 82 ? -14.772 -0.054 -5.383 1.00 96.00 82 GLY A CA 1
ATOM 581 C C . GLY A 1 82 ? -13.336 -0.541 -5.608 1.00 96.00 82 GLY A C 1
ATOM 582 O O . GLY A 1 82 ? -13.128 -1.597 -6.205 1.00 96.00 82 GLY A O 1
ATOM 583 N N . THR A 1 83 ? -12.344 0.241 -5.176 1.00 96.69 83 THR A N 1
ATOM 584 C CA . THR A 1 83 ? -10.918 -0.009 -5.413 1.00 96.69 83 THR A CA 1
ATOM 585 C C . THR A 1 83 ? -10.144 -0.185 -4.105 1.00 96.69 83 THR A C 1
ATOM 587 O O . THR A 1 83 ? -10.717 -0.417 -3.039 1.00 96.69 83 THR A O 1
ATOM 590 N N . MET A 1 84 ? -8.813 -0.133 -4.184 1.00 96.81 84 MET A N 1
ATOM 591 C CA . MET A 1 84 ? -7.915 -0.277 -3.042 1.00 96.81 84 MET A CA 1
ATOM 592 C C . MET A 1 84 ? -7.123 1.004 -2.771 1.00 96.81 84 MET A C 1
ATOM 594 O O . MET A 1 84 ? -6.898 1.817 -3.665 1.00 96.81 84 MET A O 1
ATOM 598 N N . VAL A 1 85 ? -6.639 1.134 -1.537 1.00 97.25 85 VAL A N 1
ATOM 599 C CA . VAL A 1 85 ? -5.632 2.123 -1.141 1.00 97.25 85 VAL A CA 1
ATOM 600 C C . VAL A 1 85 ? -4.423 1.419 -0.535 1.00 97.25 85 VAL A C 1
ATOM 602 O O . VAL A 1 85 ? -4.563 0.402 0.147 1.00 97.25 85 VAL A O 1
ATOM 605 N N . ASN A 1 86 ? -3.231 1.963 -0.771 1.00 95.25 86 ASN A N 1
ATOM 606 C CA . ASN A 1 86 ? -1.984 1.459 -0.211 1.00 95.25 86 ASN A CA 1
ATOM 607 C C . ASN A 1 86 ? -1.286 2.528 0.635 1.00 95.25 86 ASN A C 1
ATOM 609 O O . ASN A 1 86 ? -0.893 3.572 0.115 1.00 95.25 86 ASN A O 1
ATOM 613 N N . PHE A 1 87 ? -1.092 2.243 1.922 1.00 95.38 87 PHE A N 1
ATOM 614 C CA . PHE A 1 87 ? -0.339 3.106 2.827 1.00 95.38 87 PHE A CA 1
ATOM 615 C C . PHE A 1 87 ? 1.094 2.595 3.020 1.00 95.38 87 PHE A C 1
ATOM 617 O O . PHE A 1 87 ? 1.337 1.386 3.118 1.00 95.38 87 PHE A O 1
ATOM 624 N N . THR A 1 88 ? 2.036 3.528 3.130 1.00 93.69 88 THR A N 1
ATOM 625 C CA . THR A 1 88 ? 3.380 3.297 3.669 1.00 93.69 88 THR A CA 1
ATOM 626 C C . THR A 1 88 ? 3.600 4.256 4.831 1.00 93.69 88 THR A C 1
ATOM 628 O O . THR A 1 88 ? 3.800 5.447 4.629 1.00 93.69 88 THR A O 1
ATOM 631 N N . PHE A 1 89 ? 3.569 3.740 6.054 1.00 94.62 89 PHE A N 1
ATOM 632 C CA . PHE A 1 89 ? 3.918 4.515 7.242 1.00 94.62 89 PHE A CA 1
ATOM 633 C C . PHE A 1 89 ? 5.433 4.427 7.465 1.00 94.62 89 PHE A C 1
ATOM 635 O O . PHE A 1 89 ? 5.962 3.320 7.560 1.00 94.62 89 PHE A O 1
ATOM 642 N N . HIS A 1 90 ? 6.129 5.568 7.526 1.00 93.00 90 HIS A N 1
ATOM 643 C CA . HIS A 1 90 ? 7.568 5.603 7.833 1.00 93.00 90 HIS A CA 1
ATOM 644 C C . HIS A 1 90 ? 7.828 5.324 9.316 1.00 93.00 90 HIS A C 1
ATOM 646 O O . HIS A 1 90 ? 8.757 4.598 9.662 1.00 93.00 90 HIS A O 1
ATOM 652 N N . GLY A 1 91 ? 6.965 5.860 10.177 1.00 92.44 91 GLY A N 1
ATOM 653 C CA . GLY A 1 91 ? 6.955 5.618 11.610 1.00 92.44 91 GLY A CA 1
ATOM 654 C C . GLY A 1 91 ? 5.549 5.799 12.170 1.00 92.44 91 GLY A C 1
ATOM 655 O O . GLY A 1 91 ? 4.742 6.555 11.624 1.00 92.44 91 GLY A O 1
ATOM 656 N N . ILE A 1 92 ? 5.256 5.082 13.252 1.00 96.25 92 ILE A N 1
ATOM 657 C CA . ILE A 1 92 ? 4.015 5.230 14.015 1.00 96.25 92 ILE A CA 1
ATOM 658 C C . ILE A 1 92 ? 4.411 5.650 15.429 1.00 96.25 92 ILE A C 1
ATOM 660 O O . ILE A 1 92 ? 5.093 4.889 16.114 1.00 96.25 92 ILE A O 1
ATOM 664 N N . GLY A 1 93 ? 4.026 6.864 15.832 1.00 92.00 93 GLY A N 1
ATOM 665 C CA . GLY A 1 93 ? 4.426 7.461 17.112 1.00 92.00 93 GLY A CA 1
ATOM 666 C C . GLY A 1 93 ? 5.930 7.736 17.233 1.00 92.00 93 GLY A C 1
ATOM 667 O O . GLY A 1 93 ? 6.468 7.650 18.333 1.00 92.00 93 GLY A O 1
ATOM 668 N N . GLY A 1 94 ? 6.606 7.991 16.108 1.00 88.81 94 GLY A N 1
ATOM 669 C CA . GLY A 1 94 ? 8.023 8.368 16.059 1.00 88.81 94 GLY A CA 1
ATOM 670 C C . GLY A 1 94 ? 8.219 9.858 15.766 1.00 88.81 94 GLY A C 1
ATOM 671 O O . GLY A 1 94 ? 7.252 10.604 15.701 1.00 88.81 94 GLY A O 1
ATOM 672 N N . ASP A 1 95 ? 9.468 10.271 15.537 1.00 82.06 95 ASP A N 1
ATOM 673 C CA . ASP A 1 95 ? 9.829 11.697 15.420 1.00 82.06 95 ASP A CA 1
ATOM 674 C C . ASP A 1 95 ? 9.991 12.208 13.972 1.00 82.06 95 ASP A C 1
ATOM 676 O O . ASP A 1 95 ? 10.172 13.406 13.750 1.00 82.06 95 ASP A O 1
ATOM 680 N N . TYR A 1 96 ? 9.987 11.323 12.966 1.00 83.94 96 TYR A N 1
ATOM 681 C CA . TYR A 1 96 ? 10.248 11.687 11.567 1.00 83.94 96 TYR A CA 1
ATOM 682 C C . TYR A 1 96 ? 9.259 11.034 10.601 1.00 83.94 96 TYR A C 1
ATOM 684 O O . TYR A 1 96 ? 9.122 9.810 10.583 1.00 83.94 96 TYR A O 1
ATOM 692 N N . LEU A 1 97 ? 8.623 11.866 9.764 1.00 81.38 97 LEU A N 1
ATOM 693 C CA . LEU A 1 97 ? 7.585 11.473 8.799 1.00 81.38 97 LEU A CA 1
ATOM 694 C C . LEU A 1 97 ? 6.511 10.575 9.428 1.00 81.38 97 LEU A C 1
ATOM 696 O O . LEU A 1 97 ? 6.113 9.553 8.860 1.00 81.38 97 LEU A O 1
ATOM 700 N N . ASP A 1 98 ? 6.104 10.928 10.644 1.00 92.31 98 ASP A N 1
ATOM 701 C CA . ASP A 1 98 ? 5.314 10.060 11.491 1.00 92.31 98 ASP A CA 1
ATOM 702 C C . ASP A 1 98 ? 3.810 10.263 11.296 1.00 92.31 98 ASP A C 1
ATOM 704 O O . ASP A 1 98 ? 3.300 11.305 10.865 1.00 92.31 98 ASP A O 1
ATOM 708 N N . VAL A 1 99 ? 3.091 9.208 11.648 1.00 96.75 99 VAL A N 1
ATOM 709 C CA . VAL A 1 99 ? 1.682 9.268 12.004 1.00 96.75 99 VAL A CA 1
ATOM 710 C C . VAL A 1 99 ? 1.595 8.940 13.486 1.00 96.75 99 VAL A C 1
ATOM 712 O O . VAL A 1 99 ? 2.185 7.957 13.937 1.00 96.75 99 VAL A O 1
ATOM 715 N N . SER A 1 100 ? 0.837 9.722 14.251 1.00 97.31 100 SER A N 1
ATOM 716 C CA . SER A 1 100 ? 0.699 9.464 15.684 1.00 97.31 100 SER A CA 1
ATOM 717 C C . SER A 1 100 ? 0.072 8.088 15.944 1.00 97.31 100 SER A C 1
ATOM 719 O O . SER A 1 100 ? -0.777 7.615 15.179 1.00 97.31 100 SER A O 1
ATOM 721 N N . SER A 1 101 ? 0.440 7.445 17.058 1.00 97.62 101 SER A N 1
ATOM 722 C CA . SER A 1 101 ? -0.164 6.166 17.464 1.00 97.62 101 SER A CA 1
ATOM 723 C C . SER A 1 101 ? -1.687 6.259 17.559 1.00 97.62 101 SER A C 1
ATOM 725 O O . SER A 1 101 ? -2.377 5.330 17.152 1.00 97.62 101 SER A O 1
ATOM 727 N N . GLN A 1 102 ? -2.210 7.405 18.010 1.00 98.25 102 GLN A N 1
ATOM 728 C CA . GLN A 1 102 ? -3.646 7.671 18.065 1.00 98.25 102 GLN A CA 1
ATOM 729 C C . GLN A 1 102 ? -4.285 7.666 16.667 1.00 98.25 102 GLN A C 1
ATOM 731 O O . GLN A 1 102 ? -5.259 6.951 16.447 1.00 98.25 102 GLN A O 1
ATOM 736 N N . ALA A 1 103 ? -3.737 8.421 15.709 1.00 98.44 103 ALA A N 1
ATOM 737 C CA . ALA A 1 103 ? -4.276 8.484 14.350 1.00 98.44 103 ALA A CA 1
ATOM 738 C C . ALA A 1 103 ? -4.239 7.112 13.657 1.00 98.44 103 ALA A C 1
ATOM 740 O O . ALA A 1 103 ? -5.185 6.726 12.965 1.00 98.44 103 ALA A O 1
ATOM 741 N N . HIS A 1 104 ? -3.160 6.355 13.872 1.00 98.44 104 HIS A N 1
ATOM 742 C CA . HIS A 1 104 ? -3.044 4.993 13.368 1.00 98.44 104 HIS A CA 1
ATOM 743 C C . HIS A 1 104 ? -4.061 4.047 14.032 1.00 98.44 104 HIS A C 1
ATOM 745 O O . HIS A 1 104 ? -4.702 3.256 13.342 1.00 98.44 104 HIS A O 1
ATOM 751 N N . GLU A 1 105 ? -4.270 4.138 15.348 1.00 98.50 105 GLU A N 1
ATOM 752 C CA . GLU A 1 105 ? -5.254 3.316 16.061 1.00 98.50 105 GLU A CA 1
ATOM 753 C C . GLU A 1 105 ? -6.696 3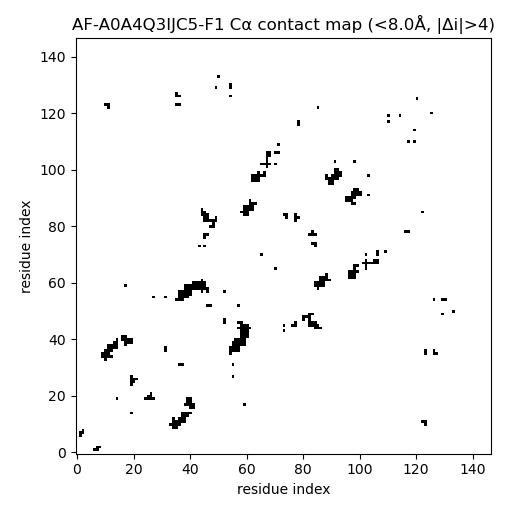.611 15.619 1.00 98.50 105 GLU A C 1
ATOM 755 O O . GLU A 1 105 ? -7.477 2.680 15.416 1.00 98.50 105 GLU A O 1
ATOM 760 N N . GLU A 1 106 ? -7.045 4.882 15.405 1.00 98.81 106 GLU A N 1
ATOM 761 C CA . GLU A 1 106 ? -8.347 5.287 14.860 1.00 98.81 106 GLU A CA 1
ATOM 762 C C . GLU A 1 106 ? -8.616 4.618 13.502 1.00 98.81 106 GLU A C 1
ATOM 764 O O . GLU A 1 106 ? -9.692 4.049 13.287 1.00 98.81 106 GLU A O 1
ATOM 769 N N . LEU A 1 107 ? -7.619 4.612 12.608 1.00 98.75 107 LEU A N 1
ATOM 770 C CA . LEU A 1 107 ? -7.696 3.909 11.327 1.00 98.75 107 LEU A CA 1
ATOM 771 C C . LEU A 1 107 ? -7.895 2.396 11.519 1.00 98.75 107 LEU A C 1
ATOM 773 O O . LEU A 1 107 ? -8.769 1.806 10.879 1.00 98.75 107 LEU A O 1
ATOM 777 N N . LEU A 1 108 ? -7.105 1.758 12.388 1.00 98.56 108 LEU A N 1
ATOM 778 C CA . LEU A 1 108 ? -7.206 0.316 12.639 1.00 98.56 108 LEU A CA 1
ATOM 779 C C . LEU A 1 108 ? -8.575 -0.076 13.199 1.00 98.56 108 LEU A C 1
ATOM 781 O O . LEU A 1 108 ? -9.150 -1.077 12.766 1.00 98.56 108 LEU A O 1
ATOM 785 N N . ARG A 1 109 ? -9.108 0.716 14.133 1.00 98.81 109 ARG A N 1
ATOM 786 C CA . ARG A 1 109 ? -10.432 0.503 14.722 1.00 98.81 109 ARG A CA 1
ATOM 787 C C . ARG A 1 109 ? -11.519 0.594 13.659 1.00 98.81 109 ARG A C 1
ATOM 789 O O . ARG A 1 109 ? -12.312 -0.336 13.526 1.00 98.81 109 ARG A O 1
ATOM 796 N N . PHE A 1 110 ? -11.475 1.636 12.828 1.00 98.81 110 PHE A N 1
ATOM 797 C CA . PHE A 1 110 ? -12.393 1.789 11.702 1.00 98.81 110 PHE A CA 1
ATOM 798 C C . PHE A 1 110 ? -12.349 0.579 10.754 1.00 98.81 110 PHE A C 1
ATOM 800 O O . PHE A 1 110 ? -13.394 0.022 10.420 1.00 98.81 110 PHE A O 1
ATOM 807 N N . LEU A 1 111 ? -11.160 0.122 10.348 1.00 98.69 111 LEU A N 1
ATOM 808 C CA . LEU A 1 111 ? -11.021 -1.053 9.477 1.00 98.69 111 LEU A CA 1
ATOM 809 C C . LEU A 1 111 ? -11.548 -2.335 10.148 1.00 98.69 111 LEU A C 1
ATOM 811 O O . LEU A 1 111 ? -12.220 -3.141 9.502 1.00 98.69 111 LEU A O 1
ATOM 815 N N . ALA A 1 112 ? -11.287 -2.518 11.445 1.00 98.56 112 ALA A N 1
ATOM 816 C CA . ALA A 1 112 ? -11.723 -3.690 12.202 1.00 98.56 112 ALA A CA 1
ATOM 817 C C . ALA A 1 112 ? -13.249 -3.762 12.375 1.00 98.56 112 ALA A C 1
ATOM 819 O O . ALA A 1 112 ? -13.818 -4.852 12.283 1.00 98.56 112 ALA A O 1
ATOM 820 N N . GLU A 1 113 ? -13.908 -2.624 12.582 1.00 98.69 113 GLU A N 1
ATOM 821 C CA . GLU A 1 113 ? -15.368 -2.519 12.696 1.00 98.69 113 GLU A CA 1
ATOM 822 C C . GLU A 1 113 ? -16.074 -2.693 11.340 1.00 98.69 113 GLU A C 1
ATOM 824 O O . GLU A 1 113 ? -17.230 -3.108 11.283 1.00 98.69 113 GLU A O 1
ATOM 829 N N . ASN A 1 114 ? -15.368 -2.448 10.230 1.00 98.56 114 ASN A N 1
ATOM 830 C CA . ASN A 1 114 ? -15.926 -2.452 8.876 1.00 98.56 114 ASN A CA 1
ATOM 831 C C . ASN A 1 114 ? -15.403 -3.611 7.999 1.00 98.56 114 ASN A C 1
ATOM 833 O O . ASN A 1 114 ? -15.388 -3.510 6.772 1.00 98.56 114 ASN A O 1
ATOM 837 N N . ARG A 1 115 ? -15.031 -4.754 8.595 1.00 98.25 115 ARG A N 1
ATOM 838 C CA . ARG A 1 115 ? -14.481 -5.935 7.881 1.00 98.25 115 ARG A CA 1
ATOM 839 C C . ARG A 1 115 ? -15.388 -6.542 6.806 1.00 98.25 115 ARG A C 1
ATOM 841 O O . ARG A 1 115 ? -14.908 -7.280 5.955 1.00 98.25 115 ARG A O 1
ATOM 848 N N . ARG A 1 116 ? -16.698 -6.268 6.843 1.00 97.38 116 ARG A N 1
ATOM 849 C CA . ARG A 1 116 ? -17.627 -6.674 5.769 1.00 97.38 116 ARG A CA 1
ATOM 850 C C . ARG A 1 116 ? -17.445 -5.853 4.489 1.00 97.38 116 ARG A C 1
ATOM 852 O O . ARG A 1 116 ? -17.839 -6.320 3.429 1.00 97.38 116 ARG A O 1
ATOM 859 N N . LEU A 1 117 ? -16.887 -4.648 4.603 1.00 97.44 117 LEU A N 1
ATOM 860 C CA . LEU A 1 117 ? -16.666 -3.716 3.496 1.00 97.44 117 LEU A CA 1
ATOM 861 C C . LEU A 1 117 ? -15.194 -3.663 3.080 1.00 97.44 117 LEU A C 1
ATOM 863 O O . LEU A 1 117 ? -14.902 -3.553 1.894 1.00 97.44 117 LEU A O 1
ATOM 867 N N . PHE A 1 118 ? -14.269 -3.753 4.039 1.00 98.19 118 PHE A N 1
ATOM 868 C CA . PHE A 1 118 ? -12.837 -3.629 3.783 1.00 98.19 118 PHE A CA 1
ATOM 869 C C . PHE A 1 118 ? -12.107 -4.947 4.011 1.00 98.19 118 PHE A C 1
ATOM 871 O O . PHE A 1 118 ? -12.119 -5.506 5.109 1.00 98.19 118 PHE A O 1
ATOM 878 N N . TRP A 1 119 ? -11.392 -5.392 2.981 1.00 98.19 119 TRP A N 1
ATOM 879 C CA . TRP A 1 119 ? -10.383 -6.430 3.115 1.00 98.19 119 TRP A CA 1
ATOM 880 C C . TRP A 1 119 ? -9.015 -5.785 3.357 1.00 98.19 119 TRP A C 1
ATOM 882 O O . TRP A 1 119 ? -8.478 -5.093 2.494 1.00 98.19 119 TRP A O 1
ATOM 892 N N . THR A 1 120 ? -8.451 -6.005 4.544 1.00 98.12 120 THR A N 1
ATOM 893 C CA . THR A 1 120 ? -7.095 -5.569 4.899 1.00 98.12 120 THR A CA 1
ATOM 894 C C . THR A 1 120 ? -6.179 -6.781 4.977 1.00 98.12 120 THR A C 1
ATOM 896 O O . THR A 1 120 ? -6.450 -7.718 5.727 1.00 98.12 120 THR A O 1
ATOM 899 N N . ASP A 1 121 ? -5.090 -6.759 4.215 1.00 97.88 121 ASP A N 1
ATOM 900 C CA . ASP A 1 121 ? -4.093 -7.828 4.168 1.00 97.88 121 ASP A CA 1
ATOM 901 C C . ASP A 1 121 ? -2.739 -7.245 3.728 1.00 97.88 121 ASP A C 1
ATOM 903 O O . ASP A 1 121 ? -2.601 -6.058 3.426 1.00 97.88 121 ASP A O 1
ATOM 907 N N . THR A 1 122 ? -1.715 -8.085 3.687 1.00 96.56 122 THR A N 1
ATOM 908 C CA . THR A 1 122 ? -0.411 -7.755 3.128 1.00 96.56 122 THR A CA 1
ATOM 909 C C . THR A 1 122 ? -0.517 -7.427 1.641 1.00 96.56 122 THR A C 1
ATOM 911 O O . THR A 1 122 ? -1.274 -8.046 0.888 1.00 96.56 122 THR A O 1
ATOM 914 N N . PHE A 1 123 ? 0.334 -6.506 1.184 1.00 97.50 123 PHE A N 1
ATOM 915 C CA . PHE A 1 123 ? 0.417 -6.149 -0.232 1.00 97.50 123 PHE A CA 1
ATOM 916 C C . PHE A 1 123 ? 0.684 -7.372 -1.128 1.00 97.50 123 PHE A C 1
ATOM 918 O O . PHE A 1 123 ? 0.100 -7.492 -2.199 1.00 97.50 123 PHE A O 1
ATOM 925 N N . LEU A 1 124 ? 1.492 -8.330 -0.659 1.00 97.69 124 LEU A N 1
ATOM 926 C CA . LEU A 1 124 ? 1.740 -9.585 -1.368 1.00 97.69 124 LEU A CA 1
ATOM 927 C C . LEU A 1 124 ? 0.448 -10.385 -1.608 1.00 97.69 124 LEU A C 1
ATOM 929 O O . LEU A 1 124 ? 0.198 -10.816 -2.733 1.00 97.69 124 LEU A O 1
ATOM 933 N N . ASN A 1 125 ? -0.379 -10.583 -0.577 1.00 98.19 125 ASN A N 1
ATOM 934 C CA . ASN A 1 125 ? -1.611 -11.368 -0.694 1.00 98.19 125 ASN A CA 1
ATOM 935 C C . ASN A 1 125 ? -2.646 -10.685 -1.588 1.00 98.19 125 ASN A C 1
ATOM 937 O O . ASN A 1 125 ? -3.217 -11.342 -2.465 1.00 98.19 125 ASN A O 1
ATOM 941 N N . ILE A 1 126 ? -2.823 -9.371 -1.420 1.00 97.88 126 ILE A N 1
ATOM 942 C CA . ILE A 1 126 ? -3.719 -8.569 -2.260 1.00 97.88 126 ILE A CA 1
ATOM 943 C C . ILE A 1 126 ? -3.279 -8.666 -3.721 1.00 97.88 126 ILE A C 1
ATOM 945 O O . ILE A 1 126 ? -4.082 -9.010 -4.584 1.00 97.88 126 ILE A O 1
ATOM 949 N N . MET A 1 127 ? -1.992 -8.476 -4.016 1.00 97.94 127 MET A N 1
ATOM 950 C CA . MET A 1 127 ? -1.521 -8.490 -5.402 1.00 97.94 127 MET A CA 1
ATOM 951 C C . MET A 1 127 ? -1.525 -9.875 -6.040 1.00 97.94 127 MET A C 1
ATOM 953 O O . MET A 1 127 ? -1.776 -9.995 -7.239 1.00 97.94 127 MET A O 1
ATOM 957 N N . ARG A 1 128 ? -1.334 -10.945 -5.261 1.00 97.62 128 ARG A N 1
ATOM 958 C CA . ARG A 1 128 ? -1.593 -12.304 -5.752 1.00 97.62 128 ARG A CA 1
ATOM 959 C C . ARG A 1 128 ? -3.063 -12.490 -6.130 1.00 97.62 128 ARG A C 1
ATOM 961 O O . ARG A 1 128 ? -3.339 -13.103 -7.157 1.00 97.62 128 ARG A O 1
ATOM 968 N N . HIS A 1 129 ? -3.997 -11.984 -5.321 1.00 97.25 129 HIS A N 1
ATOM 969 C CA . HIS A 1 129 ? -5.423 -12.027 -5.648 1.00 97.25 129 HIS A CA 1
ATOM 970 C C . HIS A 1 129 ? -5.725 -11.226 -6.918 1.00 97.25 129 HIS A C 1
ATOM 972 O O . HIS A 1 129 ? -6.260 -11.800 -7.860 1.00 97.25 129 HIS A O 1
ATOM 978 N N . VAL A 1 130 ? -5.276 -9.970 -7.000 1.00 96.75 130 VAL A N 1
ATOM 979 C CA . VAL A 1 130 ? -5.457 -9.117 -8.188 1.00 96.75 130 VAL A CA 1
ATOM 980 C C . VAL A 1 130 ? -4.949 -9.804 -9.453 1.00 96.75 130 VAL A C 1
ATOM 982 O O . VAL A 1 130 ? -5.674 -9.883 -10.438 1.00 96.75 130 VAL A O 1
ATOM 985 N N . ARG A 1 131 ? -3.736 -10.370 -9.435 1.00 95.12 131 ARG A N 1
ATOM 986 C CA . ARG A 1 131 ? -3.170 -11.049 -10.612 1.00 95.12 131 ARG A CA 1
ATOM 987 C C . ARG A 1 131 ? -3.972 -12.279 -11.034 1.00 95.12 131 ARG A C 1
ATOM 989 O O . ARG A 1 131 ? -4.110 -12.520 -12.232 1.00 95.12 131 ARG A O 1
ATOM 996 N N . ARG A 1 132 ? -4.499 -13.053 -10.077 1.00 95.88 132 ARG A N 1
ATOM 997 C CA . ARG A 1 132 ? -5.390 -14.188 -10.376 1.00 95.88 132 ARG A CA 1
ATOM 998 C C . ARG A 1 132 ? -6.692 -13.714 -11.011 1.00 95.88 132 ARG A C 1
ATOM 1000 O O . ARG A 1 132 ? -7.089 -14.269 -12.029 1.00 95.88 132 ARG A O 1
ATOM 1007 N N . GLU A 1 133 ? -7.310 -12.673 -10.462 1.00 95.25 133 GLU A N 1
ATOM 1008 C CA . GLU A 1 133 ? -8.548 -12.113 -11.010 1.00 95.25 133 GLU A CA 1
ATOM 1009 C C . GLU A 1 133 ? -8.335 -11.520 -12.407 1.00 95.25 133 GLU A C 1
ATOM 1011 O O . GLU A 1 133 ? -9.095 -11.819 -13.322 1.00 95.25 133 GLU A O 1
ATOM 1016 N N . GLN A 1 134 ? -7.251 -10.776 -12.626 1.00 93.19 134 GLN A N 1
ATOM 1017 C CA . GLN A 1 134 ? -6.900 -10.253 -13.949 1.00 93.19 134 GLN A CA 1
ATOM 1018 C C . GLN A 1 134 ? -6.650 -11.373 -14.970 1.00 93.19 134 GLN A C 1
ATOM 1020 O O . GLN A 1 134 ? -7.058 -11.254 -16.121 1.00 93.19 134 GLN A O 1
ATOM 1025 N N . ALA A 1 135 ? -6.002 -12.473 -14.572 1.00 92.38 135 ALA A N 1
ATOM 1026 C CA . ALA A 1 135 ? -5.816 -13.630 -15.447 1.00 92.38 135 ALA A CA 1
ATOM 1027 C C . ALA A 1 135 ? -7.144 -14.334 -15.769 1.00 92.38 135 ALA A C 1
ATOM 1029 O O . ALA A 1 135 ? -7.346 -14.749 -16.905 1.00 92.38 135 ALA A O 1
ATOM 1030 N N . ARG A 1 136 ? -8.056 -14.428 -14.792 1.00 92.94 136 ARG A N 1
ATOM 1031 C CA . ARG A 1 136 ? -9.398 -15.011 -14.953 1.00 92.94 136 ARG A CA 1
ATOM 1032 C C . ARG A 1 136 ? -10.295 -14.178 -15.873 1.00 92.94 136 ARG A C 1
ATOM 1034 O O . ARG A 1 136 ? -11.119 -14.743 -16.582 1.00 92.94 136 ARG A O 1
ATOM 1041 N N . LEU A 1 137 ? -10.162 -12.852 -15.829 1.00 89.06 137 LEU A N 1
ATOM 1042 C CA . LEU A 1 137 ? -10.995 -11.910 -16.583 1.00 89.06 137 LEU A CA 1
ATOM 1043 C C . LEU A 1 137 ? -10.473 -11.615 -17.996 1.00 89.06 137 LEU A C 1
ATOM 1045 O O . LEU A 1 137 ? -11.229 -11.101 -18.819 1.00 89.06 137 LEU A O 1
ATOM 1049 N N . LYS A 1 138 ? -9.209 -11.933 -18.305 1.00 81.94 138 LYS A N 1
ATOM 1050 C CA . LYS A 1 138 ? -8.701 -11.836 -19.678 1.00 81.94 138 LYS A CA 1
ATOM 1051 C C . LYS A 1 138 ? -9.450 -12.841 -20.566 1.00 81.94 138 LYS A C 1
ATOM 1053 O O . LYS A 1 138 ? -9.428 -14.033 -20.257 1.00 81.94 138 LYS A O 1
ATOM 1058 N N . PRO A 1 139 ? -10.088 -12.406 -21.667 1.00 64.69 139 PRO A N 1
ATOM 1059 C CA . PRO A 1 139 ? -10.694 -13.338 -22.608 1.00 64.69 139 PRO A CA 1
ATOM 1060 C C . PRO A 1 139 ? -9.614 -14.264 -23.175 1.00 64.69 139 PRO A C 1
ATOM 1062 O O . PRO A 1 139 ? -8.494 -13.823 -23.448 1.00 64.69 139 PRO A O 1
ATOM 1065 N N . ALA A 1 140 ? -9.941 -15.549 -23.340 1.00 63.22 140 ALA A N 1
ATOM 1066 C CA . ALA A 1 140 ? -9.060 -16.486 -24.023 1.00 63.22 140 ALA A CA 1
ATOM 1067 C C . ALA A 1 140 ? -8.727 -15.917 -25.408 1.00 63.22 140 ALA A C 1
ATOM 1069 O O . ALA A 1 140 ? -9.625 -15.544 -26.163 1.00 63.22 140 ALA A O 1
ATOM 1070 N N . SER A 1 141 ? -7.439 -15.813 -25.730 1.00 60.94 141 SER A N 1
ATOM 1071 C CA . SER A 1 141 ? -7.010 -15.428 -27.068 1.00 60.94 141 SER A CA 1
ATOM 1072 C C . SER A 1 141 ? -7.574 -16.443 -28.060 1.00 60.94 141 SER A C 1
ATOM 1074 O O . SER A 1 141 ? -7.265 -17.632 -27.945 1.00 60.94 141 SER A O 1
ATOM 1076 N N . THR A 1 142 ? -8.388 -15.989 -29.015 1.00 55.22 142 THR A N 1
ATOM 1077 C CA . THR A 1 142 ? -8.778 -16.793 -30.178 1.00 55.22 142 THR A CA 1
ATOM 1078 C C . THR A 1 142 ? -7.503 -17.372 -30.799 1.00 55.22 142 THR A C 1
ATOM 1080 O O . THR A 1 142 ? -6.582 -16.595 -31.074 1.00 55.22 142 THR A O 1
ATOM 1083 N N . PRO A 1 143 ? -7.389 -18.701 -30.986 1.00 54.75 143 PRO A N 1
ATOM 1084 C CA . PRO A 1 143 ? -6.249 -19.274 -31.687 1.00 54.75 143 PRO A CA 1
ATOM 1085 C C . PRO A 1 143 ? -6.118 -18.599 -33.057 1.00 54.75 143 PRO A C 1
ATOM 1087 O O . PRO A 1 143 ? -7.151 -18.319 -33.674 1.00 54.75 143 PRO A O 1
ATOM 1090 N N . PRO A 1 144 ? -4.897 -18.325 -33.550 1.00 59.66 144 PRO A N 1
ATOM 1091 C CA . PRO A 1 144 ? -4.735 -17.878 -34.925 1.00 59.66 144 PRO A CA 1
ATOM 1092 C C . PRO A 1 144 ? -5.423 -18.903 -35.829 1.00 59.66 144 PRO A C 1
ATOM 1094 O O . PRO A 1 144 ? -5.140 -20.099 -35.739 1.00 59.66 144 PRO A O 1
ATOM 1097 N N . GLY A 1 145 ? -6.390 -18.435 -36.622 1.00 61.16 145 GLY A N 1
ATOM 1098 C CA . GLY A 1 145 ? -7.090 -19.273 -37.586 1.00 61.16 145 GLY A CA 1
ATOM 1099 C C . GLY A 1 145 ? -6.062 -19.977 -38.463 1.00 61.16 145 GLY A C 1
ATOM 1100 O O . GLY A 1 145 ? -5.156 -19.334 -38.994 1.00 61.16 145 GLY A O 1
ATOM 1101 N N . ILE A 1 146 ? -6.169 -21.301 -38.542 1.00 51.47 146 ILE A N 1
ATOM 1102 C CA . ILE A 1 146 ? -5.396 -22.099 -39.492 1.00 51.47 146 ILE A CA 1
ATOM 1103 C C . ILE A 1 146 ? -5.808 -21.617 -40.898 1.00 51.47 146 ILE A C 1
ATOM 1105 O O . ILE A 1 146 ? -7.015 -21.465 -41.114 1.00 51.47 146 ILE A O 1
ATOM 1109 N N . PRO A 1 147 ? -4.846 -21.302 -41.788 1.00 63.38 147 PRO A N 1
ATOM 1110 C CA . PRO A 1 147 ? -5.122 -20.772 -43.124 1.00 63.38 147 PRO A CA 1
ATOM 1111 C C . PRO A 1 147 ? -5.942 -21.724 -43.999 1.00 63.38 147 PRO A C 1
ATOM 1113 O O . PRO A 1 147 ? -5.841 -22.958 -43.798 1.00 63.38 147 PRO A O 1
#

Foldseek 3Di:
DVCVVPVDQAAEEEPVVLDQDDPRDRCLVVCVVSHLAYDHDEDLQADQDLLPDDRHHRYEYEAAPDALVVVVVSQVVNLVNVTDGHYDYPEECDDPSYDDVNSVVSNVVVCVVPVVRDDDDDSNVVSVVSVVVNVVPDPDPDPPDDD